Protein AF-A0A964YZG8-F1 (afdb_monomer_lite)

Structure (mmCIF, N/CA/C/O backbone):
data_AF-A0A964YZG8-F1
#
_entry.id   AF-A0A964YZG8-F1
#
loop_
_atom_site.group_PDB
_atom_site.id
_atom_site.type_symbol
_atom_site.label_atom_id
_atom_site.label_alt_id
_atom_site.label_comp_id
_atom_site.label_asym_id
_atom_site.label_entity_id
_atom_site.label_seq_id
_atom_site.pdbx_PDB_ins_code
_atom_site.Cartn_x
_atom_site.Cartn_y
_atom_site.Cartn_z
_atom_site.occupancy
_atom_site.B_iso_or_equiv
_atom_site.auth_seq_id
_atom_site.auth_comp_id
_atom_site.auth_asym_id
_atom_site.auth_atom_id
_atom_site.pdbx_PDB_model_num
ATOM 1 N N . MET A 1 1 ? -13.029 0.964 -0.032 1.00 65.31 1 MET A N 1
ATOM 2 C CA . MET A 1 1 ? -13.428 1.307 1.351 1.00 65.31 1 MET A CA 1
ATOM 3 C C . MET A 1 1 ? -12.150 1.515 2.152 1.00 65.31 1 MET A C 1
ATOM 5 O O . MET A 1 1 ? -11.223 0.743 1.938 1.00 65.31 1 MET A O 1
ATOM 9 N N . LYS A 1 2 ? -12.053 2.580 2.956 1.00 80.31 2 LYS A N 1
ATOM 10 C CA . LYS A 1 2 ? -10.813 2.982 3.643 1.00 80.31 2 LYS A CA 1
ATOM 11 C C . LYS A 1 2 ? -10.712 2.301 5.010 1.00 80.31 2 LYS A C 1
ATOM 13 O O . LYS A 1 2 ? -11.681 2.354 5.769 1.00 80.31 2 LYS A O 1
ATOM 18 N N . ILE A 1 3 ? -9.571 1.677 5.314 1.00 87.00 3 ILE A N 1
ATOM 19 C CA . ILE A 1 3 ? -9.291 1.118 6.645 1.00 87.00 3 ILE A CA 1
ATOM 20 C C . ILE A 1 3 ? -8.352 2.049 7.407 1.00 87.00 3 ILE A C 1
ATOM 22 O O . ILE A 1 3 ? -7.346 2.514 6.872 1.00 87.00 3 ILE A O 1
ATOM 26 N N . VAL A 1 4 ? -8.681 2.301 8.667 1.00 88.94 4 VAL A N 1
ATOM 27 C CA . VAL A 1 4 ? -7.847 2.999 9.640 1.00 88.94 4 VAL A CA 1
ATOM 28 C C . VAL A 1 4 ? -7.473 2.012 10.737 1.00 88.94 4 VAL A C 1
ATOM 30 O O . VAL A 1 4 ? -8.352 1.362 11.298 1.00 88.94 4 VAL A O 1
ATOM 33 N N . THR A 1 5 ? -6.184 1.900 11.051 1.00 90.31 5 THR A N 1
ATOM 34 C CA . THR A 1 5 ? -5.708 1.088 12.177 1.00 90.31 5 THR A CA 1
ATOM 35 C C . THR A 1 5 ? -5.411 1.981 13.377 1.00 90.31 5 THR A C 1
ATOM 37 O O . THR A 1 5 ? -4.781 3.026 13.254 1.00 90.31 5 THR A O 1
ATOM 40 N N . ALA A 1 6 ? -5.892 1.580 14.545 1.00 88.56 6 ALA A N 1
ATOM 41 C CA . ALA A 1 6 ? -5.744 2.248 15.831 1.00 88.56 6 ALA A CA 1
ATOM 42 C C . ALA A 1 6 ? -5.361 1.186 16.874 1.00 88.56 6 ALA A C 1
ATOM 44 O O . ALA A 1 6 ? -6.139 0.830 17.756 1.00 88.56 6 ALA A O 1
ATOM 45 N N . ILE A 1 7 ? -4.185 0.587 16.683 1.00 86.62 7 ILE A N 1
ATOM 46 C CA . ILE A 1 7 ? -3.708 -0.569 17.448 1.00 86.62 7 ILE A CA 1
ATOM 47 C C . ILE A 1 7 ? -2.461 -0.139 18.217 1.00 86.62 7 ILE A C 1
ATOM 49 O O . ILE A 1 7 ? -1.490 0.309 17.611 1.00 86.62 7 ILE A O 1
ATOM 53 N N . SER A 1 8 ? -2.497 -0.262 19.545 1.00 84.12 8 SER A N 1
ATOM 54 C CA . SER A 1 8 ? -1.413 0.211 20.422 1.00 84.12 8 SER A CA 1
ATOM 55 C C . SER A 1 8 ? -0.162 -0.671 20.364 1.00 84.12 8 SER A C 1
ATOM 57 O O . SER A 1 8 ? 0.951 -0.173 20.513 1.00 84.12 8 SER A O 1
ATOM 59 N N . ASP A 1 9 ? -0.338 -1.982 20.178 1.00 85.88 9 ASP A N 1
ATOM 60 C CA . ASP A 1 9 ? 0.766 -2.944 20.120 1.00 85.88 9 ASP A CA 1
ATOM 61 C C . ASP A 1 9 ? 1.351 -3.037 18.704 1.00 85.88 9 ASP A C 1
ATOM 63 O O . ASP A 1 9 ? 0.662 -3.416 17.754 1.00 85.88 9 ASP A O 1
ATOM 67 N N . SER A 1 10 ? 2.640 -2.725 18.563 1.00 84.31 10 SER A N 1
ATOM 68 C CA . SER A 1 10 ? 3.316 -2.654 17.262 1.00 84.31 10 SER A CA 1
ATOM 69 C C . SER A 1 10 ? 3.420 -4.010 16.561 1.00 84.31 10 SER A C 1
ATOM 71 O O . SER A 1 10 ? 3.265 -4.089 15.343 1.00 84.31 10 SER A O 1
ATOM 73 N N . ASN A 1 11 ? 3.639 -5.091 17.313 1.00 84.69 11 ASN A N 1
ATOM 74 C CA . ASN A 1 11 ? 3.757 -6.436 16.749 1.00 84.69 11 ASN A CA 1
ATOM 75 C C . ASN A 1 11 ? 2.422 -6.916 16.171 1.00 84.69 11 ASN A C 1
ATOM 77 O O . ASN A 1 11 ? 2.371 -7.499 15.084 1.00 84.69 11 ASN A O 1
ATOM 81 N N . THR A 1 12 ? 1.334 -6.676 16.897 1.00 83.69 12 THR A N 1
ATOM 82 C CA . THR A 1 12 ? -0.015 -7.047 16.470 1.00 83.69 12 THR A CA 1
ATOM 83 C C . THR A 1 12 ? -0.488 -6.165 15.319 1.00 83.69 12 THR A C 1
ATOM 85 O O . THR A 1 12 ? -1.036 -6.685 14.346 1.00 83.69 12 THR A O 1
ATOM 88 N N . GLU A 1 13 ? -0.181 -4.864 15.349 1.00 86.75 13 GLU A N 1
ATOM 89 C CA . GLU A 1 13 ? -0.421 -3.955 14.222 1.00 86.75 13 GLU A CA 1
ATOM 90 C C . GLU A 1 13 ? 0.271 -4.447 12.952 1.00 86.75 13 GLU A C 1
ATOM 92 O O . GLU A 1 13 ? -0.372 -4.538 11.909 1.00 86.75 13 GLU A O 1
ATOM 97 N N . GLN A 1 14 ? 1.540 -4.854 13.038 1.00 86.56 14 GLN A N 1
ATOM 98 C CA . GLN A 1 14 ? 2.279 -5.336 11.875 1.00 86.56 14 GLN A CA 1
ATOM 99 C C . GLN A 1 14 ? 1.652 -6.608 11.285 1.00 86.56 14 GLN A C 1
ATOM 101 O O . GLN A 1 14 ? 1.544 -6.730 10.059 1.00 86.56 14 GLN A O 1
ATOM 106 N N . LYS A 1 15 ? 1.210 -7.546 12.134 1.00 86.44 15 LYS A N 1
ATOM 107 C CA . LYS A 1 15 ? 0.520 -8.775 11.700 1.00 86.44 15 LYS A CA 1
ATOM 108 C C . LYS A 1 15 ? -0.795 -8.460 10.990 1.00 86.44 15 LYS A C 1
ATOM 110 O O . LYS A 1 15 ? -1.045 -8.995 9.911 1.00 86.44 15 LYS A O 1
ATOM 115 N N . ILE A 1 16 ? -1.603 -7.573 11.566 1.00 86.31 16 ILE A N 1
ATOM 116 C CA . ILE A 1 16 ? -2.904 -7.177 11.013 1.00 86.31 16 ILE A CA 1
ATOM 117 C C . ILE A 1 16 ? -2.723 -6.410 9.716 1.00 86.31 16 ILE A C 1
ATOM 119 O O . ILE A 1 16 ? -3.353 -6.744 8.720 1.00 86.31 16 ILE A O 1
ATOM 123 N N . SER A 1 17 ? -1.811 -5.444 9.689 1.00 86.62 17 SER A N 1
ATOM 124 C CA . SER A 1 17 ? -1.494 -4.690 8.484 1.00 86.62 17 SER A CA 1
ATOM 125 C C . SER A 1 17 ? -1.047 -5.619 7.357 1.00 86.62 17 SER A C 1
ATOM 127 O O . SER A 1 17 ? -1.564 -5.525 6.247 1.00 86.62 17 SER A O 1
ATOM 129 N N . SER A 1 18 ? -0.169 -6.584 7.648 1.00 85.19 18 SER A N 1
ATOM 130 C CA . SER A 1 18 ? 0.271 -7.587 6.666 1.00 85.19 18 SER A CA 1
ATOM 131 C C . SER A 1 18 ? -0.886 -8.456 6.160 1.00 85.19 18 SER A C 1
ATOM 133 O O . SER A 1 18 ? -0.989 -8.701 4.957 1.00 85.19 18 SER A O 1
ATOM 135 N N . LEU A 1 19 ? -1.787 -8.883 7.052 1.00 84.88 19 LEU A N 1
ATOM 136 C CA . LEU A 1 19 ? -2.979 -9.642 6.679 1.00 84.88 19 LEU A CA 1
ATOM 137 C C . LEU A 1 19 ? -3.901 -8.817 5.774 1.00 84.88 19 LEU A C 1
ATOM 139 O O . LEU A 1 19 ? -4.287 -9.289 4.709 1.00 84.88 19 LEU A O 1
ATOM 143 N N . LEU A 1 20 ? -4.210 -7.579 6.150 1.00 84.06 20 LEU A N 1
ATOM 144 C CA . LEU A 1 20 ? -5.063 -6.683 5.369 1.00 84.06 20 LEU A CA 1
ATOM 145 C C . LEU A 1 20 ? -4.495 -6.437 3.971 1.00 84.06 20 LEU A C 1
ATOM 147 O O . LEU A 1 20 ? -5.228 -6.556 2.989 1.00 84.06 20 LEU A O 1
ATOM 151 N N . PHE A 1 21 ? -3.187 -6.176 3.874 1.00 82.81 21 PHE A N 1
ATOM 152 C CA . PHE A 1 21 ? -2.506 -6.042 2.588 1.00 82.81 21 PHE A CA 1
ATOM 153 C C . PHE A 1 21 ? -2.607 -7.321 1.751 1.00 82.81 21 PHE A C 1
ATOM 155 O O . PHE A 1 21 ? -2.886 -7.236 0.556 1.00 82.81 21 PHE A O 1
ATOM 162 N N . SER A 1 22 ? -2.449 -8.503 2.362 1.00 79.62 22 SER A N 1
ATOM 163 C CA . SER A 1 22 ? -2.574 -9.787 1.652 1.00 79.62 22 SER A CA 1
ATOM 164 C C . SER A 1 22 ? -3.971 -10.019 1.065 1.00 79.62 22 SER A C 1
ATOM 166 O O . SER A 1 22 ? -4.103 -10.667 0.032 1.00 79.62 22 SER A O 1
ATOM 168 N N . GLN A 1 23 ? -5.001 -9.449 1.695 1.00 81.12 23 GLN A N 1
ATOM 169 C CA . GLN A 1 23 ? -6.397 -9.530 1.258 1.00 81.12 23 GLN A CA 1
ATOM 170 C C . GLN A 1 23 ? -6.814 -8.354 0.356 1.00 81.12 23 GLN A C 1
ATOM 172 O O . GLN A 1 23 ? -7.987 -8.217 0.018 1.00 81.12 23 GLN A O 1
ATOM 177 N N . GLY A 1 24 ? -5.873 -7.488 -0.040 1.00 74.94 24 GLY A N 1
ATOM 178 C CA . GLY A 1 24 ? -6.132 -6.370 -0.951 1.00 74.94 24 GLY A CA 1
ATOM 179 C C . GLY A 1 24 ? -6.801 -5.152 -0.308 1.00 74.94 24 GLY A C 1
ATOM 180 O O . GLY A 1 24 ? -7.268 -4.262 -1.026 1.00 74.94 24 GLY A O 1
ATOM 181 N N . PHE A 1 25 ? -6.848 -5.075 1.025 1.00 80.19 25 PHE A N 1
ATOM 182 C CA . PHE A 1 25 ? -7.322 -3.880 1.715 1.00 80.19 25 PHE A CA 1
ATOM 183 C C . PHE A 1 25 ? -6.277 -2.762 1.688 1.00 80.19 25 PHE A C 1
ATOM 185 O O . PHE A 1 25 ? -5.071 -3.000 1.691 1.00 80.19 25 PHE A O 1
ATOM 192 N N . ASP A 1 26 ? -6.765 -1.522 1.693 1.00 80.19 26 ASP A N 1
ATOM 193 C CA . ASP A 1 26 ? -5.933 -0.323 1.691 1.00 80.19 26 ASP A CA 1
ATOM 194 C C . ASP A 1 26 ? -6.018 0.390 3.041 1.00 80.19 26 ASP A C 1
ATOM 196 O O . ASP A 1 26 ? -7.097 0.833 3.462 1.00 80.19 26 ASP A O 1
ATOM 200 N N . ILE A 1 27 ? -4.878 0.490 3.722 1.00 86.19 27 ILE A N 1
ATOM 201 C CA . ILE A 1 27 ? -4.770 1.147 5.023 1.00 86.19 27 ILE A CA 1
ATOM 202 C C . ILE A 1 27 ? -4.521 2.629 4.772 1.00 86.19 27 ILE A C 1
ATOM 204 O O . ILE A 1 27 ? -3.418 3.052 4.440 1.00 86.19 27 ILE A O 1
ATOM 208 N N . SER A 1 28 ? -5.571 3.425 4.934 1.00 86.12 28 SER A N 1
ATOM 209 C CA . SER A 1 28 ? -5.556 4.860 4.651 1.00 86.12 28 SER A CA 1
ATOM 210 C C . SER A 1 28 ? -4.904 5.682 5.758 1.00 86.12 28 SER A C 1
ATOM 212 O O . SER A 1 28 ? -4.421 6.780 5.496 1.00 86.12 28 SER A O 1
ATOM 214 N N . TYR A 1 29 ? -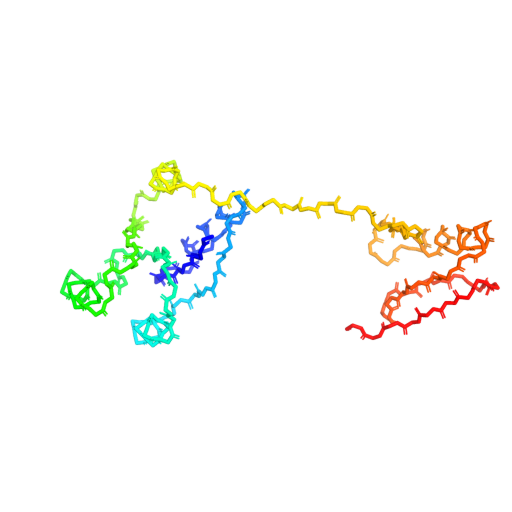4.909 5.182 6.996 1.00 89.44 29 TYR A N 1
ATOM 215 C CA . TYR A 1 29 ? -4.308 5.878 8.129 1.00 89.44 29 TYR A CA 1
ATOM 216 C C . TYR A 1 29 ? -3.943 4.921 9.262 1.00 89.44 29 TYR A C 1
ATOM 218 O O . TYR A 1 29 ? -4.641 3.934 9.496 1.00 89.44 29 TYR A O 1
ATOM 226 N N . ARG A 1 30 ? -2.866 5.250 9.981 1.00 88.44 30 ARG A N 1
ATOM 227 C CA . ARG A 1 30 ? -2.435 4.560 11.201 1.00 88.44 30 ARG A CA 1
ATOM 228 C C . ARG A 1 30 ? -2.43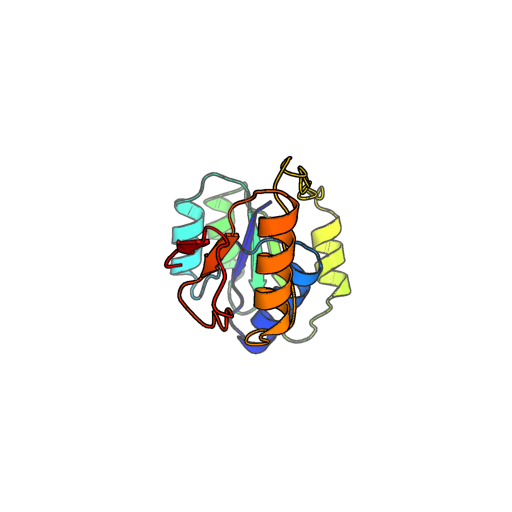3 5.558 12.351 1.00 88.44 30 ARG A C 1
ATOM 230 O O . ARG A 1 30 ? -1.624 6.487 12.376 1.00 88.44 30 ARG A O 1
ATOM 237 N N . ALA A 1 31 ? -3.362 5.396 13.280 1.00 88.25 31 ALA A N 1
ATOM 238 C CA . ALA A 1 31 ? -3.491 6.247 14.445 1.00 88.25 31 ALA A CA 1
ATOM 239 C C . ALA A 1 31 ? -2.563 5.759 15.562 1.00 88.25 31 ALA A C 1
ATOM 241 O O . ALA A 1 31 ? -2.732 4.668 16.093 1.00 88.25 31 ALA A O 1
ATOM 242 N N . LEU A 1 32 ? -1.605 6.608 15.938 1.00 85.69 32 LEU A N 1
ATOM 243 C CA . LEU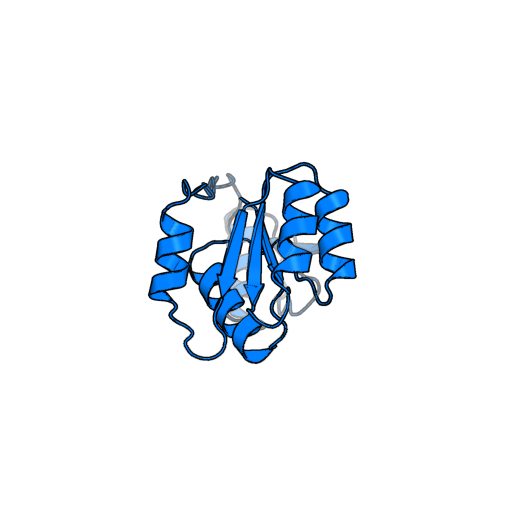 A 1 32 ? -0.680 6.350 17.050 1.00 85.69 32 LEU A CA 1
ATOM 244 C C . LEU A 1 32 ? -1.244 6.781 18.414 1.00 85.69 32 LEU A C 1
ATOM 246 O O . LEU A 1 32 ? -0.697 6.432 19.453 1.00 85.69 32 LEU A O 1
ATOM 250 N N . SER A 1 33 ? -2.305 7.589 18.416 1.00 85.62 33 SER A N 1
ATOM 251 C CA . SER A 1 33 ? -2.959 8.091 19.624 1.00 85.62 33 SER A CA 1
ATOM 252 C C . SER A 1 33 ? -4.440 8.370 19.369 1.00 85.62 33 SER A C 1
ATOM 254 O O . SER A 1 33 ? -4.863 8.588 18.228 1.00 85.62 33 SER A O 1
ATOM 256 N N . LEU A 1 34 ? -5.222 8.437 20.447 1.00 84.69 34 LEU A N 1
ATOM 257 C CA . LEU A 1 34 ? -6.639 8.798 20.398 1.00 84.69 34 LEU A CA 1
ATOM 258 C C . LEU A 1 34 ? -6.874 10.176 19.758 1.00 84.69 34 LEU A C 1
ATOM 260 O O . LEU A 1 34 ? -7.754 10.338 18.915 1.00 84.69 34 LEU A O 1
ATOM 264 N N . SER A 1 35 ? -6.052 11.167 20.109 1.00 85.38 35 SER A N 1
ATOM 265 C CA . SER A 1 35 ? -6.144 12.520 19.549 1.00 85.38 35 SER A CA 1
ATOM 266 C C . SER A 1 35 ? -5.930 12.540 18.032 1.00 85.38 35 SER A C 1
ATOM 268 O O . SER A 1 35 ? -6.654 13.228 17.311 1.00 85.38 35 SER A O 1
ATOM 270 N N . ASN A 1 36 ? -4.984 11.738 17.539 1.00 86.62 36 ASN A N 1
ATOM 271 C CA . ASN A 1 36 ? -4.702 11.586 16.114 1.00 86.62 36 ASN A CA 1
ATOM 272 C C . ASN A 1 36 ? -5.869 10.926 15.370 1.00 86.62 36 ASN A C 1
ATOM 274 O O . ASN A 1 36 ? -6.256 11.392 14.297 1.00 86.62 36 ASN A O 1
ATOM 278 N N . LEU A 1 37 ? -6.474 9.897 15.970 1.00 86.94 37 LEU A N 1
ATOM 279 C CA . LEU A 1 37 ? -7.661 9.240 15.428 1.00 86.94 37 LEU A CA 1
ATOM 280 C C . LEU A 1 37 ? -8.839 10.221 15.308 1.00 86.94 37 LEU A C 1
ATOM 282 O O . LEU A 1 37 ? -9.431 10.341 14.238 1.00 86.94 37 LEU A O 1
ATOM 286 N N . ILE A 1 38 ? -9.141 10.974 16.370 1.00 85.44 38 ILE A N 1
ATOM 287 C CA . ILE A 1 38 ? -10.248 11.946 16.384 1.00 85.44 38 ILE A CA 1
ATOM 288 C C . ILE A 1 38 ? -10.031 13.038 15.333 1.00 85.44 38 ILE A C 1
ATOM 290 O O . ILE A 1 38 ? -10.956 13.380 14.590 1.00 85.44 38 ILE A O 1
ATOM 294 N N . LYS A 1 39 ? -8.807 13.565 15.219 1.00 87.31 39 LYS A N 1
ATOM 295 C CA . LYS A 1 39 ? -8.470 14.582 14.215 1.00 87.31 39 LYS A CA 1
ATOM 296 C C . LYS A 1 39 ? -8.640 14.050 12.790 1.00 87.31 39 LYS A C 1
ATOM 298 O O . LYS A 1 39 ? -9.166 14.754 11.930 1.00 87.31 39 LYS A O 1
ATOM 303 N N . PHE A 1 40 ? -8.241 12.804 12.541 1.00 87.44 40 PHE A N 1
ATOM 304 C CA . PHE A 1 40 ? -8.413 12.171 11.235 1.00 87.44 40 PHE A CA 1
ATOM 305 C C . PHE A 1 40 ? -9.892 11.933 10.901 1.00 87.44 40 PHE A C 1
ATOM 307 O O . PHE A 1 40 ? -10.324 12.243 9.792 1.00 87.44 40 PHE A O 1
ATOM 314 N N . ILE A 1 41 ? -10.679 11.446 11.864 1.00 84.44 41 ILE A N 1
ATOM 315 C CA . ILE A 1 41 ? -12.119 11.193 11.699 1.00 84.44 41 ILE A CA 1
ATOM 316 C C . ILE A 1 41 ? -12.896 12.483 11.436 1.00 84.44 41 ILE A C 1
ATOM 318 O O . ILE A 1 41 ? -13.792 12.494 10.601 1.00 84.44 41 ILE A O 1
ATOM 322 N N . THR A 1 42 ? -12.573 13.566 12.142 1.00 83.88 42 THR A N 1
ATOM 323 C CA . THR A 1 42 ? -13.260 14.860 11.983 1.00 83.88 42 THR A CA 1
ATOM 324 C C . THR A 1 42 ? -12.904 15.559 10.673 1.00 83.88 42 THR A C 1
ATOM 326 O O . THR A 1 42 ? -13.726 16.287 10.126 1.00 83.88 42 THR A O 1
ATOM 329 N N . SER A 1 43 ? -11.707 15.305 10.139 1.00 84.69 43 SER A N 1
ATOM 330 C CA . SER A 1 43 ? -11.240 15.882 8.871 1.00 84.69 43 SER A CA 1
ATOM 331 C C . SER A 1 43 ? -11.740 15.130 7.630 1.00 84.69 43 SER A C 1
ATOM 333 O O . SER A 1 43 ? -11.615 15.637 6.519 1.00 84.69 43 SER A O 1
ATOM 335 N N . ASN A 1 44 ? -12.287 13.922 7.794 1.00 80.38 44 ASN A N 1
ATOM 336 C CA . ASN A 1 44 ? -12.747 13.076 6.694 1.00 80.38 44 ASN A CA 1
ATOM 337 C C . ASN A 1 44 ? -14.268 12.891 6.739 1.00 80.38 44 ASN A C 1
ATOM 339 O O . ASN A 1 44 ? -14.837 12.499 7.753 1.00 80.38 44 ASN A O 1
ATOM 343 N N . SER A 1 45 ? -14.928 13.127 5.606 1.00 73.12 45 SER A N 1
ATOM 344 C CA . SER A 1 45 ? -16.385 12.995 5.468 1.00 73.12 45 SER A CA 1
ATOM 345 C C . SER A 1 45 ? -16.842 11.619 4.968 1.00 73.12 45 SER A C 1
ATOM 347 O O . SER A 1 45 ? -18.034 11.307 5.041 1.00 73.12 45 SER A O 1
ATOM 349 N N . GLU A 1 46 ? -15.915 10.805 4.459 1.00 80.19 46 GLU A N 1
ATOM 350 C CA . GLU A 1 46 ? -16.196 9.481 3.905 1.00 80.19 46 GLU A CA 1
ATOM 351 C C . GLU A 1 46 ? -16.288 8.403 4.998 1.00 80.19 46 GLU A C 1
ATOM 353 O O . GLU A 1 46 ? -15.493 8.421 5.941 1.00 80.19 46 GLU A O 1
ATOM 358 N N . PRO A 1 47 ? -17.206 7.428 4.857 1.00 78.31 47 PRO A N 1
ATOM 359 C CA . PRO A 1 47 ? -17.308 6.307 5.782 1.00 78.31 47 PRO A CA 1
ATOM 360 C C . PRO A 1 47 ? -16.056 5.425 5.712 1.00 78.31 47 PRO A C 1
ATOM 362 O O . PRO A 1 47 ? -15.601 5.027 4.633 1.00 78.31 47 PRO A O 1
ATOM 365 N N . MET A 1 48 ? -15.516 5.091 6.881 1.00 84.12 48 MET A N 1
ATOM 366 C CA . MET A 1 48 ? -14.311 4.273 7.029 1.00 84.12 48 MET A CA 1
ATOM 367 C C . MET A 1 48 ? -14.505 3.164 8.068 1.00 84.12 48 MET A C 1
ATOM 369 O O . MET A 1 48 ? -15.387 3.244 8.928 1.00 84.12 48 MET A O 1
ATOM 373 N N . ILE A 1 49 ? -13.659 2.136 7.989 1.00 85.62 49 ILE A N 1
ATOM 374 C CA . ILE A 1 49 ? -13.545 1.105 9.026 1.00 85.62 49 ILE A CA 1
ATOM 375 C C . ILE A 1 49 ? -12.391 1.477 9.940 1.00 85.62 49 ILE A C 1
ATOM 377 O O . ILE A 1 49 ? -11.280 1.704 9.465 1.00 85.62 49 ILE A O 1
ATOM 381 N N . ILE A 1 50 ? -12.651 1.498 11.239 1.00 87.19 50 ILE A N 1
ATOM 382 C CA . ILE A 1 50 ? -11.654 1.753 12.269 1.00 87.19 50 ILE A CA 1
ATOM 383 C C . ILE A 1 50 ? -11.423 0.441 13.013 1.00 87.19 50 ILE A C 1
ATOM 385 O O . ILE A 1 50 ? -12.277 -0.007 13.777 1.00 87.19 50 ILE A O 1
ATOM 389 N N . LEU A 1 51 ? -10.268 -0.169 12.758 1.00 88.62 51 LEU A N 1
ATOM 390 C CA . LEU A 1 51 ? -9.767 -1.319 13.501 1.00 88.62 51 LEU A CA 1
ATOM 391 C C . LEU A 1 51 ? -9.071 -0.801 14.751 1.00 88.62 51 LEU A C 1
ATOM 393 O O . LEU A 1 51 ? -8.052 -0.121 14.627 1.00 88.62 51 LEU A O 1
ATOM 397 N N . HIS A 1 52 ? -9.593 -1.107 15.932 1.00 86.25 52 HIS A N 1
ATOM 398 C CA . HIS A 1 52 ? -8.999 -0.655 17.187 1.00 86.25 52 HIS A CA 1
ATOM 399 C C . HIS A 1 52 ? -8.674 -1.822 18.110 1.00 86.25 52 HIS A C 1
ATOM 401 O O . HIS A 1 52 ? -9.414 -2.800 18.153 1.00 86.25 52 HIS A O 1
ATOM 407 N N . SER A 1 53 ? -7.588 -1.719 18.876 1.00 84.81 53 SER A N 1
ATOM 408 C CA . SER A 1 53 ? -7.335 -2.684 19.947 1.00 84.81 53 SER A CA 1
ATOM 409 C C . SER A 1 53 ? -8.147 -2.359 21.202 1.00 84.81 53 SER A C 1
ATOM 411 O O . SER A 1 53 ? -8.480 -1.198 21.464 1.00 84.81 53 SER A O 1
ATOM 413 N N . ASN A 1 54 ? -8.436 -3.389 21.996 1.00 77.12 54 ASN A N 1
ATOM 414 C CA . ASN A 1 54 ? -9.119 -3.290 23.295 1.00 77.12 54 ASN A CA 1
ATOM 415 C C . ASN A 1 54 ? -8.469 -2.283 24.268 1.00 77.12 54 ASN A C 1
ATOM 417 O O . ASN A 1 54 ? -9.141 -1.674 25.093 1.00 77.12 54 ASN A O 1
ATOM 421 N N . ASN A 1 55 ? -7.157 -2.080 24.164 1.00 81.50 55 ASN A N 1
ATOM 422 C CA . ASN A 1 55 ? -6.392 -1.149 24.993 1.00 81.50 55 ASN A CA 1
ATOM 423 C C . ASN A 1 55 ? -6.195 0.247 24.369 1.00 81.50 55 ASN A C 1
ATOM 425 O O . ASN A 1 55 ? -5.579 1.100 25.004 1.00 81.50 55 ASN A O 1
ATOM 429 N N . PHE A 1 56 ? -6.652 0.486 23.133 1.00 81.69 56 PHE A N 1
ATOM 430 C CA . PHE A 1 56 ? -6.507 1.785 22.459 1.00 81.69 56 PHE A CA 1
ATOM 431 C C . PHE A 1 56 ? -7.700 2.707 22.729 1.00 81.69 56 PHE A C 1
ATOM 433 O O . PHE A 1 56 ? -7.527 3.918 22.865 1.00 81.69 56 PHE A O 1
ATOM 440 N N . LEU A 1 57 ? -8.912 2.146 22.803 1.00 76.31 57 LEU A N 1
ATOM 441 C CA . LEU A 1 57 ? -10.148 2.881 23.077 1.00 76.31 57 LEU A CA 1
ATOM 442 C C . LEU A 1 57 ? -10.827 2.335 24.327 1.00 76.31 57 LEU A C 1
ATOM 444 O O . LEU A 1 57 ? -11.087 1.139 24.418 1.00 76.31 57 LEU A O 1
ATOM 448 N N . SER A 1 58 ? -11.195 3.223 25.251 1.00 72.06 58 SER A N 1
ATOM 449 C CA . SER A 1 58 ? -12.135 2.861 26.310 1.00 72.06 58 SER A CA 1
ATOM 450 C C . SER A 1 58 ? -13.573 2.837 25.776 1.00 72.06 58 SER A C 1
ATOM 452 O O . SER A 1 58 ? -13.911 3.512 24.798 1.00 72.06 58 SER A O 1
ATOM 454 N N . SER A 1 59 ? -14.466 2.113 26.453 1.00 67.62 59 SER A N 1
ATOM 455 C CA . SER A 1 59 ? -15.893 2.071 26.103 1.00 67.62 59 SER A CA 1
ATOM 456 C C . SER A 1 59 ? -16.544 3.466 26.133 1.00 67.62 59 SER A C 1
ATOM 458 O O . SER A 1 59 ? -17.429 3.761 25.328 1.00 67.62 59 SER A O 1
ATOM 460 N N . SER A 1 60 ? -16.078 4.355 27.021 1.00 68.50 60 SER A N 1
ATOM 461 C CA . SER A 1 60 ? -16.501 5.761 27.073 1.00 68.50 60 SER A CA 1
ATOM 462 C C . SER A 1 60 ? -16.021 6.577 25.871 1.00 68.50 60 SER A C 1
ATOM 464 O O . SER A 1 60 ? -16.784 7.393 25.350 1.00 68.50 60 SER A O 1
ATOM 466 N N . ASP A 1 61 ? -14.796 6.340 25.394 1.00 70.06 61 ASP A N 1
ATOM 467 C CA . ASP A 1 61 ? -14.243 7.042 24.230 1.00 70.06 61 ASP A CA 1
ATOM 468 C C . ASP A 1 61 ? -14.957 6.629 22.945 1.00 70.06 61 ASP A C 1
ATOM 470 O O . ASP A 1 61 ? -15.330 7.488 22.145 1.00 70.06 61 ASP A O 1
ATOM 474 N N . LEU A 1 62 ? -15.241 5.333 22.782 1.00 66.75 62 LEU A N 1
ATOM 475 C CA . LEU A 1 62 ? -16.064 4.824 21.682 1.00 66.75 62 LEU A CA 1
ATOM 476 C C . LEU A 1 62 ? -17.439 5.493 21.658 1.00 66.75 62 LEU A C 1
ATOM 478 O O . LEU A 1 62 ? -17.867 5.980 20.612 1.00 66.75 62 LEU A O 1
ATOM 482 N N . GLY A 1 63 ? -18.104 5.595 22.813 1.00 63.25 63 GLY A N 1
ATOM 483 C CA . GLY A 1 63 ? -19.396 6.272 22.923 1.00 63.25 63 GLY A CA 1
ATOM 484 C C . GLY A 1 63 ? -19.348 7.738 22.478 1.00 63.25 63 GLY A C 1
ATOM 485 O O . GLY A 1 63 ? -20.290 8.223 21.849 1.00 63.25 63 GLY A O 1
ATOM 486 N N . ASN A 1 64 ? -18.247 8.440 22.750 1.00 69.19 64 ASN A N 1
ATOM 487 C CA . ASN A 1 64 ? -18.055 9.824 22.319 1.00 69.19 64 ASN A CA 1
ATOM 488 C C . ASN A 1 64 ? -17.754 9.926 20.816 1.00 69.19 64 ASN A C 1
ATOM 490 O O . ASN A 1 64 ? -18.326 10.775 20.135 1.00 69.19 64 ASN A O 1
ATOM 494 N N . ILE A 1 65 ? -16.915 9.042 20.272 1.00 68.62 65 ILE A N 1
ATOM 495 C CA . ILE A 1 65 ? -16.549 9.057 18.848 1.00 68.62 65 ILE A CA 1
ATOM 496 C C . ILE A 1 65 ? -17.739 8.655 17.966 1.00 68.62 65 ILE A C 1
ATOM 498 O O . ILE A 1 65 ? -17.979 9.288 16.939 1.00 68.62 65 ILE A O 1
ATOM 502 N N . VAL A 1 66 ? -18.528 7.661 18.379 1.00 66.06 66 VAL A N 1
ATOM 503 C CA . VAL A 1 66 ? -19.732 7.231 17.646 1.00 66.06 66 VAL A CA 1
ATOM 504 C C . VAL A 1 66 ? -20.778 8.349 17.601 1.00 66.06 66 VAL A C 1
ATOM 506 O O . VAL A 1 66 ? -21.417 8.548 16.569 1.00 66.06 66 VAL A O 1
ATOM 509 N N . LYS A 1 67 ? -20.917 9.133 18.681 1.00 65.69 67 LYS A N 1
ATOM 510 C CA . LYS A 1 67 ? -21.780 10.328 18.698 1.00 65.69 67 LYS A CA 1
ATOM 511 C C . LYS A 1 67 ? -21.286 11.427 17.755 1.00 65.69 67 LYS A C 1
ATOM 513 O O . LYS A 1 67 ? -22.106 12.139 17.185 1.00 65.69 67 LYS A O 1
ATOM 518 N N . LEU A 1 68 ? -19.969 11.570 17.597 1.00 64.81 68 LEU A N 1
ATOM 519 C CA . LEU A 1 68 ? -19.356 12.568 16.717 1.00 64.81 68 LEU A CA 1
ATOM 520 C C . LEU A 1 68 ? -19.458 12.186 15.235 1.00 64.81 68 LEU A C 1
ATOM 522 O O . LEU A 1 68 ? -19.560 13.071 14.387 1.00 64.81 68 LEU A O 1
ATOM 526 N N . ASN A 1 69 ? -19.416 10.891 14.907 1.00 62.41 69 ASN A N 1
ATOM 527 C CA . ASN A 1 69 ? -19.483 10.431 13.524 1.00 62.41 69 ASN A CA 1
ATOM 528 C C . ASN A 1 69 ? -20.082 9.017 13.418 1.00 62.41 69 ASN A C 1
ATOM 530 O O . ASN A 1 69 ? -19.387 8.008 13.541 1.00 62.41 69 ASN A O 1
ATOM 534 N N . ASN A 1 70 ? -21.382 8.954 13.129 1.00 65.31 70 ASN A N 1
ATOM 535 C CA . ASN A 1 70 ? -22.161 7.716 13.016 1.00 65.31 70 ASN A CA 1
ATOM 536 C C . ASN A 1 70 ? -21.953 6.950 11.697 1.00 65.31 70 ASN A C 1
ATOM 538 O O . ASN A 1 70 ? -22.546 5.891 11.499 1.00 65.31 70 ASN A O 1
ATOM 542 N N . LYS A 1 71 ? -21.139 7.483 10.780 1.00 72.12 71 LYS A N 1
ATOM 543 C CA . LYS A 1 71 ? -20.885 6.871 9.468 1.00 72.12 71 LYS A CA 1
ATOM 544 C C . LYS A 1 71 ? -19.759 5.838 9.501 1.00 72.12 71 LYS A C 1
ATOM 546 O O . LYS A 1 71 ? -19.632 5.053 8.564 1.00 72.12 71 LYS A O 1
ATOM 551 N N . ASN A 1 72 ? -18.934 5.859 10.545 1.00 76.88 72 ASN A N 1
ATOM 552 C CA . ASN A 1 72 ? -17.765 4.995 10.660 1.00 76.88 72 ASN A CA 1
ATOM 553 C C . ASN A 1 72 ? -18.117 3.708 11.393 1.00 76.88 72 ASN A C 1
ATOM 555 O O . ASN A 1 72 ? -18.867 3.722 12.370 1.00 76.88 72 ASN A O 1
ATOM 559 N N . ARG A 1 73 ? -17.536 2.596 10.943 1.00 76.25 73 ARG A N 1
ATOM 560 C CA . ARG A 1 73 ? -17.705 1.297 11.593 1.00 76.25 73 ARG A CA 1
ATOM 561 C C . ARG A 1 73 ? -16.473 0.978 12.424 1.00 76.25 73 ARG A C 1
ATOM 563 O O . ARG A 1 73 ? -15.358 1.031 11.913 1.00 76.25 73 ARG A O 1
ATOM 570 N N . PHE A 1 74 ? -16.692 0.633 13.685 1.00 79.62 74 PHE A N 1
ATOM 571 C CA . PHE A 1 74 ? -15.647 0.236 14.620 1.00 79.62 74 PHE A CA 1
ATOM 572 C C . PHE A 1 74 ? -15.623 -1.284 14.706 1.00 79.62 74 PHE A C 1
ATOM 574 O O . PHE A 1 74 ? -16.675 -1.911 14.836 1.00 79.62 74 PHE A O 1
ATOM 581 N N . VAL A 1 75 ? -14.436 -1.860 14.572 1.00 81.38 75 VAL A N 1
ATOM 582 C CA . VAL A 1 75 ? -14.195 -3.292 14.734 1.00 81.38 75 VAL A CA 1
ATOM 583 C C . VAL A 1 75 ? -13.079 -3.429 15.755 1.00 81.38 75 VAL A C 1
ATOM 585 O O . VAL A 1 75 ? -11.989 -2.873 15.583 1.00 81.38 75 VAL A O 1
ATOM 588 N N . GLU A 1 76 ? -13.388 -4.133 16.832 1.00 80.81 76 GLU A N 1
ATOM 589 C CA . GLU A 1 76 ? -12.451 -4.370 17.915 1.00 80.81 76 GLU A CA 1
ATOM 590 C C . GLU A 1 76 ? -11.553 -5.559 17.585 1.00 80.81 76 GLU A C 1
ATOM 592 O O . GLU A 1 76 ? -11.992 -6.569 17.041 1.00 80.81 76 GLU A O 1
ATOM 597 N N . VAL A 1 77 ? -10.279 -5.432 17.934 1.00 80.94 77 VAL A N 1
ATOM 598 C CA . VAL A 1 77 ? -9.282 -6.485 17.819 1.00 80.94 77 VAL A CA 1
ATOM 599 C C . VAL A 1 77 ? -8.765 -6.815 19.212 1.00 80.94 77 VAL A C 1
ATOM 601 O O . VAL A 1 77 ? -8.132 -5.988 19.875 1.00 80.94 77 VAL A O 1
ATOM 604 N N . SER A 1 78 ? -8.988 -8.053 19.642 1.00 76.06 78 SER A N 1
ATOM 605 C CA . SER A 1 78 ? -8.398 -8.579 20.870 1.00 76.06 78 SER A CA 1
ATOM 606 C C . SER A 1 78 ? -6.908 -8.858 20.663 1.00 76.06 78 SER A C 1
ATOM 608 O O . SER A 1 78 ? -6.527 -9.615 19.771 1.00 76.06 78 SER A O 1
ATOM 610 N N . LEU A 1 79 ? -6.057 -8.257 21.499 1.00 71.00 79 LEU A N 1
ATOM 611 C CA . LEU A 1 79 ? -4.606 -8.473 21.452 1.00 71.00 79 LEU A CA 1
ATOM 612 C C . LEU A 1 79 ? -4.201 -9.852 22.000 1.00 71.00 79 LEU A C 1
ATOM 614 O O . LEU A 1 79 ? -3.256 -10.455 21.498 1.00 71.00 79 LEU A O 1
ATOM 618 N N . ASP A 1 80 ? -4.940 -10.364 22.988 1.00 69.81 80 ASP A N 1
ATOM 619 C CA . ASP A 1 80 ? -4.596 -11.599 23.709 1.00 69.81 80 ASP A CA 1
ATOM 620 C C . ASP A 1 80 ? -5.005 -12.878 22.958 1.00 69.81 80 ASP A C 1
ATOM 622 O O . ASP A 1 80 ? -4.378 -13.926 23.105 1.00 69.81 80 ASP A O 1
ATOM 626 N N . SER A 1 81 ? -6.042 -12.797 22.122 1.00 69.69 81 SER A N 1
ATOM 627 C CA . SER A 1 81 ? -6.625 -13.925 21.383 1.00 69.69 81 SER A CA 1
ATOM 628 C C . SER A 1 81 ? -6.841 -13.576 19.910 1.00 69.69 81 SER A C 1
ATOM 630 O O . SER A 1 81 ? -7.926 -13.761 19.364 1.00 69.69 81 SER A O 1
ATOM 632 N N . TYR A 1 82 ? -5.818 -13.015 19.263 1.00 72.81 82 TYR A N 1
ATOM 633 C CA . TYR A 1 82 ? -5.919 -12.601 17.866 1.00 72.81 82 TYR A CA 1
ATOM 634 C C . TYR A 1 82 ? -6.238 -13.786 16.934 1.00 72.81 82 TYR A C 1
ATOM 636 O O . TYR A 1 82 ? -5.407 -14.677 16.738 1.00 72.81 82 TYR A O 1
ATOM 644 N N . SER A 1 83 ? -7.414 -13.747 16.301 1.00 76.19 83 SER A N 1
ATOM 645 C CA . SER A 1 83 ? -7.832 -14.682 15.256 1.00 76.19 83 SER A CA 1
ATOM 646 C C . SER A 1 83 ? -7.983 -13.959 13.920 1.00 76.19 83 SER A C 1
ATOM 648 O O . SER A 1 83 ? -8.860 -13.117 13.727 1.00 76.19 83 SER A O 1
ATOM 650 N N . ALA A 1 84 ? -7.133 -14.317 12.955 1.00 77.81 84 ALA A N 1
ATOM 651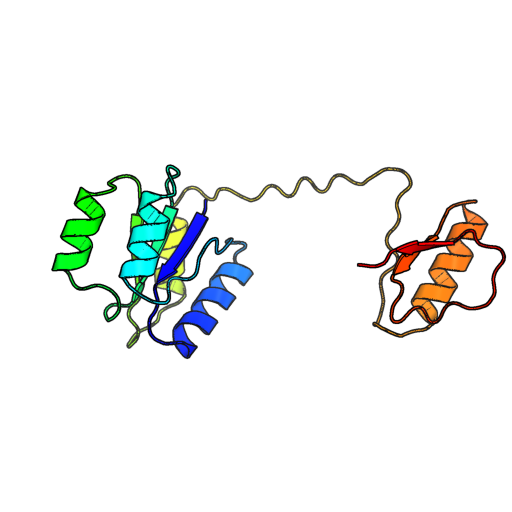 C CA . ALA A 1 84 ? -7.216 -13.789 11.595 1.00 77.81 84 ALA A CA 1
ATOM 652 C C . ALA A 1 84 ? -8.553 -14.137 10.919 1.00 77.81 84 ALA A C 1
ATOM 654 O O . ALA A 1 84 ? -9.062 -13.351 10.127 1.00 77.81 84 ALA A O 1
ATOM 655 N N . LEU A 1 85 ? -9.126 -15.303 11.232 1.00 77.25 85 LEU A N 1
ATOM 656 C CA . LEU A 1 85 ? -10.384 -15.763 10.646 1.00 77.25 85 LEU A CA 1
ATOM 657 C C . LEU A 1 85 ? -11.574 -14.931 11.126 1.00 77.25 85 LEU A C 1
ATOM 659 O O . LEU A 1 85 ? -12.405 -14.563 10.304 1.00 77.25 85 LEU A O 1
ATOM 663 N N . GLU A 1 86 ? -11.622 -14.595 12.415 1.00 76.88 86 GLU A N 1
ATOM 664 C CA . GLU A 1 86 ? -12.691 -13.766 12.991 1.00 76.88 86 GLU A CA 1
ATOM 665 C C . GLU A 1 86 ? -12.641 -12.339 12.436 1.00 76.88 86 GLU A C 1
ATOM 667 O O . GLU A 1 86 ? -13.642 -11.813 11.949 1.00 76.88 86 GLU A O 1
ATOM 672 N N . LEU A 1 87 ? -11.439 -11.755 12.380 1.00 78.69 87 LEU A N 1
ATOM 673 C CA . LEU A 1 87 ? -11.238 -10.436 11.784 1.00 78.69 87 LEU A CA 1
ATOM 674 C C . LEU A 1 87 ? -11.659 -10.417 10.309 1.00 78.69 87 LEU A C 1
ATOM 676 O O . LEU A 1 87 ? -12.337 -9.494 9.861 1.00 78.69 87 LEU A O 1
ATOM 680 N N . LEU A 1 88 ? -11.287 -11.441 9.540 1.00 78.88 88 LEU A N 1
ATOM 681 C CA . LEU A 1 88 ? -11.701 -11.538 8.144 1.00 78.88 88 LEU A CA 1
ATOM 682 C C . LEU A 1 88 ? -13.195 -11.810 7.998 1.00 78.88 88 LEU A C 1
ATOM 684 O O . LEU A 1 88 ? -13.784 -11.270 7.068 1.00 78.88 88 LEU A O 1
ATOM 688 N N . SER A 1 89 ? -13.830 -12.571 8.894 1.00 75.31 89 SER A N 1
ATOM 689 C CA . SER A 1 89 ? -15.285 -12.742 8.862 1.00 75.31 89 SER A CA 1
ATOM 690 C C . SER A 1 89 ? -16.010 -11.421 9.119 1.00 75.31 89 SER A C 1
ATOM 692 O O . SER A 1 89 ? -16.918 -11.066 8.361 1.00 75.31 89 SER A O 1
ATOM 694 N N . ASP A 1 90 ? -15.533 -10.635 10.085 1.00 73.88 90 ASP A N 1
ATOM 695 C CA . ASP A 1 90 ? -16.086 -9.320 10.412 1.00 73.88 90 ASP A CA 1
ATOM 696 C C . ASP A 1 90 ? -15.896 -8.322 9.269 1.00 73.88 90 ASP A C 1
ATOM 698 O O . ASP A 1 90 ? -16.781 -7.504 8.997 1.00 73.88 90 ASP A O 1
ATOM 702 N N . LEU A 1 91 ? -14.774 -8.435 8.551 1.00 75.31 91 LEU A N 1
ATOM 703 C CA . LEU A 1 91 ? -14.480 -7.658 7.351 1.00 75.31 91 LEU A CA 1
ATOM 704 C C . LEU A 1 91 ? -15.237 -8.152 6.104 1.00 75.31 91 LEU A C 1
ATOM 706 O O . LEU A 1 91 ? -15.574 -7.343 5.245 1.00 75.31 91 LEU A O 1
ATOM 710 N N . SER A 1 92 ? -15.525 -9.452 5.988 1.00 67.69 92 SER A N 1
ATOM 711 C CA . SER A 1 92 ? -16.177 -10.073 4.819 1.00 67.69 92 SER A CA 1
ATOM 712 C C . SER A 1 92 ? -17.674 -9.785 4.725 1.00 67.69 92 SER A C 1
ATOM 714 O O . SER A 1 92 ? -18.223 -9.730 3.628 1.00 67.69 92 SER A O 1
ATOM 716 N N . ASN A 1 93 ? -18.321 -9.509 5.862 1.00 61.06 93 ASN A N 1
ATOM 717 C CA . ASN A 1 93 ? -19.698 -9.011 5.909 1.00 61.06 93 ASN A CA 1
ATOM 718 C C . ASN A 1 93 ? -19.841 -7.589 5.335 1.00 61.06 93 ASN A C 1
ATOM 720 O O . ASN A 1 93 ? -20.947 -7.049 5.271 1.00 61.06 93 ASN A O 1
ATOM 724 N N . LEU A 1 94 ? -18.739 -6.953 4.935 1.00 57.62 94 LEU A N 1
ATOM 725 C CA . LEU A 1 94 ? -18.768 -5.696 4.210 1.00 57.62 94 LEU A CA 1
ATOM 726 C C . LEU A 1 94 ? -18.731 -5.976 2.715 1.00 57.62 94 LEU A C 1
ATOM 728 O O . LEU A 1 94 ? -17.906 -6.753 2.242 1.00 57.62 94 LEU A O 1
ATOM 732 N N . SER A 1 95 ? -19.597 -5.291 1.964 1.00 46.91 95 SER A N 1
ATOM 733 C CA . SER A 1 95 ? -19.563 -5.298 0.504 1.00 46.91 95 SER A CA 1
ATOM 734 C C . SER A 1 95 ? -18.136 -5.000 0.047 1.00 46.91 95 SER A C 1
ATOM 736 O O . SER A 1 95 ? -17.664 -3.863 0.179 1.00 46.91 95 SER A O 1
ATOM 738 N N . GLN A 1 96 ? -17.437 -6.030 -0.431 1.00 45.59 96 GLN A N 1
ATOM 739 C CA . GLN A 1 96 ? -16.102 -5.898 -0.981 1.00 45.59 96 GLN A CA 1
ATOM 740 C C . GLN A 1 96 ? -16.190 -4.860 -2.086 1.00 45.59 96 GLN A C 1
ATOM 742 O O . GLN A 1 96 ? -16.779 -5.084 -3.143 1.00 45.59 96 GLN A O 1
ATOM 747 N N . ASN A 1 97 ? -15.602 -3.695 -1.839 1.00 39.59 97 ASN A N 1
ATOM 748 C CA . ASN A 1 97 ? -15.253 -2.813 -2.928 1.00 39.59 97 ASN A CA 1
ATOM 749 C C . ASN A 1 97 ? -14.026 -3.480 -3.544 1.00 39.59 97 ASN A C 1
ATOM 751 O O . ASN A 1 97 ? -12.897 -3.159 -3.170 1.00 39.59 97 ASN A O 1
ATOM 755 N N . ASN A 1 98 ? -14.268 -4.513 -4.362 1.00 39.41 98 ASN A N 1
ATOM 756 C CA . ASN A 1 98 ? -13.247 -5.127 -5.189 1.00 39.41 98 ASN A CA 1
ATOM 757 C C . ASN A 1 98 ? -12.563 -3.950 -5.865 1.00 39.41 98 ASN A C 1
ATOM 759 O O . ASN A 1 98 ? -13.200 -3.244 -6.647 1.00 39.41 98 ASN A O 1
ATOM 763 N N . LYS A 1 99 ? -11.307 -3.665 -5.504 1.00 38.56 99 LYS A N 1
ATOM 764 C CA . LYS A 1 99 ? -10.486 -2.785 -6.323 1.00 38.56 99 LYS A CA 1
ATOM 765 C C . LYS A 1 99 ? -10.418 -3.499 -7.662 1.00 38.56 99 LYS A C 1
ATOM 767 O O . LYS A 1 99 ? -9.647 -4.437 -7.836 1.00 38.56 99 LYS A O 1
ATOM 772 N N . ILE A 1 100 ? -11.308 -3.115 -8.570 1.00 36.47 100 ILE A N 1
ATOM 773 C CA . ILE A 1 100 ? -11.227 -3.495 -9.964 1.00 36.47 100 ILE A CA 1
ATOM 774 C C . ILE A 1 100 ? -9.976 -2.770 -10.427 1.00 36.47 100 ILE A C 1
ATOM 776 O O . ILE A 1 100 ? -9.994 -1.578 -10.726 1.00 36.47 100 ILE A O 1
ATOM 780 N N . TYR A 1 101 ? -8.848 -3.468 -10.379 1.00 38.69 101 TYR A N 1
ATOM 781 C CA . TYR A 1 101 ? -7.703 -3.065 -11.159 1.00 38.69 101 TYR A CA 1
ATOM 782 C C . TYR A 1 101 ? -8.166 -3.200 -12.604 1.00 38.69 101 TYR A C 1
ATOM 784 O O . TYR A 1 101 ? -8.211 -4.304 -13.145 1.00 38.69 101 TYR A O 1
ATOM 792 N N . ASN A 1 102 ? -8.565 -2.087 -13.217 1.00 41.16 102 ASN A N 1
ATOM 793 C CA . ASN A 1 102 ? -8.608 -2.018 -14.665 1.00 41.16 102 ASN A CA 1
ATOM 794 C C . ASN A 1 102 ? -7.155 -2.152 -15.113 1.00 41.16 102 ASN A C 1
ATOM 796 O O . ASN A 1 102 ? -6.401 -1.181 -15.147 1.00 41.16 102 ASN A O 1
ATOM 800 N N . VAL A 1 103 ? -6.736 -3.391 -15.368 1.00 51.34 103 VAL A N 1
ATOM 801 C CA . VAL A 1 103 ? -5.473 -3.688 -16.035 1.00 51.34 103 VAL A CA 1
ATOM 802 C C . VAL A 1 103 ? -5.664 -3.277 -17.489 1.00 51.34 103 VAL A C 1
ATOM 804 O O . VAL A 1 103 ? -5.898 -4.095 -18.376 1.00 51.34 103 VAL A O 1
ATOM 807 N N . GLU A 1 104 ? -5.637 -1.972 -17.729 1.00 59.00 104 GLU A N 1
ATOM 808 C CA . GLU A 1 104 ? -5.594 -1.433 -19.073 1.00 59.00 104 GLU A CA 1
ATOM 809 C C . GLU A 1 104 ? -4.183 -1.650 -19.598 1.00 59.00 104 GLU A C 1
ATOM 811 O O . GLU A 1 104 ? -3.206 -1.047 -19.147 1.00 59.00 104 GLU A O 1
ATOM 816 N N . ARG A 1 105 ? -4.061 -2.574 -20.552 1.00 65.38 105 ARG A N 1
ATOM 817 C CA . ARG A 1 105 ? -2.827 -2.719 -21.310 1.00 65.38 105 ARG A CA 1
ATOM 818 C C . ARG A 1 105 ? -2.652 -1.447 -22.132 1.00 65.38 105 ARG A C 1
ATOM 820 O O . ARG A 1 105 ? -3.354 -1.239 -23.118 1.00 65.38 105 ARG A O 1
ATOM 827 N N . LEU A 1 106 ? -1.693 -0.616 -21.737 1.00 76.56 106 LEU A N 1
ATOM 828 C CA . LEU A 1 106 ? -1.274 0.509 -22.560 1.00 76.56 106 LEU A CA 1
ATOM 829 C C . LEU A 1 106 ? -0.703 -0.026 -23.876 1.00 76.56 106 LEU A C 1
ATOM 831 O O . LEU A 1 106 ? 0.215 -0.851 -23.891 1.00 76.56 106 LEU A O 1
ATOM 835 N N . ASN A 1 107 ? -1.263 0.442 -24.988 1.00 79.75 107 ASN A N 1
ATOM 836 C CA . ASN A 1 107 ? -0.755 0.107 -26.309 1.00 79.75 107 ASN A CA 1
ATOM 837 C C . ASN A 1 107 ? 0.655 0.683 -26.478 1.00 79.75 107 ASN A C 1
ATOM 839 O O . ASN A 1 107 ? 0.933 1.801 -26.050 1.00 79.75 107 ASN A O 1
ATOM 843 N N . ASN A 1 108 ? 1.537 -0.080 -27.127 1.00 85.19 108 ASN A N 1
ATOM 844 C CA . ASN A 1 108 ? 2.918 0.318 -27.426 1.00 85.19 108 ASN A CA 1
ATOM 845 C C . ASN A 1 108 ? 3.807 0.568 -26.192 1.00 85.19 108 ASN A C 1
ATOM 847 O O . ASN A 1 108 ? 4.850 1.209 -26.305 1.00 85.19 108 ASN A O 1
ATOM 851 N N . VAL A 1 109 ? 3.429 0.034 -25.025 1.00 87.25 109 VAL A N 1
ATOM 852 C CA . VAL A 1 109 ? 4.255 0.043 -23.812 1.00 87.25 109 VAL A CA 1
ATOM 853 C C . VAL A 1 109 ? 4.549 -1.394 -23.395 1.00 87.25 109 VAL A C 1
ATOM 855 O O . VAL A 1 109 ? 3.649 -2.223 -23.276 1.00 87.25 109 VAL A O 1
ATOM 858 N N . CYS A 1 110 ? 5.824 -1.697 -23.160 1.00 87.12 110 CYS A N 1
ATOM 859 C CA . CYS A 1 110 ? 6.273 -2.997 -22.678 1.00 87.12 110 CYS A CA 1
ATOM 860 C C . CYS A 1 110 ? 7.171 -2.806 -21.456 1.00 87.12 110 CYS A C 1
ATOM 862 O O . CYS A 1 110 ? 8.139 -2.047 -21.504 1.00 87.12 110 CYS A O 1
ATOM 864 N N . ALA A 1 111 ? 6.850 -3.502 -20.367 1.00 88.69 111 ALA A N 1
ATOM 865 C CA . ALA A 1 111 ? 7.702 -3.555 -19.190 1.00 88.69 111 ALA A CA 1
ATOM 866 C C . ALA A 1 111 ? 8.684 -4.726 -19.317 1.00 88.69 111 ALA A C 1
ATOM 868 O O . ALA A 1 111 ? 8.271 -5.870 -19.507 1.00 88.69 111 ALA A O 1
ATOM 869 N N . VAL A 1 112 ? 9.979 -4.442 -19.175 1.00 88.06 112 VAL A N 1
ATOM 870 C CA . VAL A 1 112 ? 11.030 -5.461 -19.067 1.00 88.06 112 VAL A CA 1
ATOM 871 C C . VAL A 1 112 ? 11.460 -5.518 -17.608 1.00 88.06 112 VAL A C 1
ATOM 873 O O . VAL A 1 112 ? 12.000 -4.546 -17.084 1.00 88.06 112 VAL A O 1
ATOM 876 N N . ILE A 1 113 ? 11.191 -6.642 -16.949 1.00 86.62 113 ILE A N 1
ATOM 877 C CA . ILE A 1 113 ? 11.403 -6.821 -15.509 1.00 86.62 113 ILE A CA 1
ATOM 878 C C . ILE A 1 113 ? 12.406 -7.955 -15.300 1.00 86.62 113 ILE A C 1
ATOM 880 O O . ILE A 1 113 ? 12.394 -8.952 -16.020 1.00 86.62 113 ILE A O 1
ATOM 884 N N . GLY A 1 114 ? 13.272 -7.809 -14.304 1.00 84.44 114 GLY A N 1
ATOM 885 C CA . GLY A 1 114 ? 14.201 -8.846 -13.876 1.00 84.44 114 GLY A CA 1
ATOM 886 C C . GLY A 1 114 ? 14.880 -8.461 -12.568 1.00 84.44 114 GLY A C 1
ATOM 887 O O . GLY A 1 114 ? 14.481 -7.497 -11.914 1.00 84.44 114 GLY A O 1
ATOM 888 N N . THR A 1 115 ? 15.903 -9.219 -12.181 1.00 82.19 115 THR A N 1
ATOM 889 C CA . THR A 1 115 ? 16.619 -9.000 -10.920 1.00 82.19 115 THR A CA 1
ATOM 890 C C . THR A 1 115 ? 17.230 -7.591 -10.862 1.00 82.19 115 THR A C 1
ATOM 892 O O . THR A 1 115 ? 17.929 -7.204 -11.807 1.00 82.19 115 THR A O 1
ATOM 895 N N . PRO A 1 116 ? 17.015 -6.827 -9.772 1.00 74.06 116 PRO A N 1
ATOM 896 C CA . PRO A 1 116 ? 17.597 -5.498 -9.602 1.00 74.06 116 PRO A CA 1
ATOM 897 C C . PRO A 1 116 ? 19.117 -5.509 -9.776 1.00 74.06 116 PRO A C 1
ATOM 899 O O . PRO A 1 116 ? 19.802 -6.392 -9.263 1.00 74.06 116 PRO A O 1
ATOM 902 N N . GLY A 1 117 ? 19.649 -4.539 -10.520 1.00 69.12 117 GLY A N 1
ATOM 903 C CA . GLY A 1 117 ? 21.088 -4.437 -10.772 1.00 69.12 117 GLY A CA 1
ATOM 904 C C . GLY A 1 117 ? 21.668 -5.532 -11.677 1.00 69.12 117 GLY A C 1
ATOM 905 O O . GLY A 1 117 ? 22.879 -5.563 -11.862 1.00 69.12 117 GLY A O 1
ATOM 906 N N . SER A 1 118 ? 20.851 -6.412 -12.268 1.00 79.38 118 SER A N 1
ATOM 907 C CA . SER A 1 118 ? 21.321 -7.339 -13.301 1.00 79.38 118 SER A CA 1
ATOM 908 C C . SER A 1 118 ? 21.417 -6.632 -14.660 1.00 79.38 118 SER A C 1
ATOM 910 O O . SER A 1 118 ? 20.446 -6.001 -15.091 1.00 79.38 118 SER A O 1
ATOM 912 N N . PRO A 1 119 ? 22.534 -6.771 -15.401 1.00 83.31 119 PRO A N 1
ATOM 913 C CA . PRO A 1 119 ? 22.684 -6.150 -16.717 1.00 83.31 119 PRO A CA 1
ATOM 914 C C . PRO A 1 119 ? 21.733 -6.745 -17.769 1.00 83.31 119 PRO A C 1
ATOM 916 O O . PRO A 1 119 ? 21.482 -6.114 -18.794 1.00 83.31 119 PRO A O 1
ATOM 919 N N . GLY A 1 120 ? 21.173 -7.940 -17.530 1.00 87.38 120 GLY A N 1
ATOM 920 C CA . GLY A 1 120 ? 20.297 -8.630 -18.483 1.00 87.38 120 GLY A CA 1
ATOM 921 C C . GLY A 1 120 ? 19.047 -7.827 -18.852 1.00 87.38 120 GLY A C 1
ATOM 922 O O . GLY A 1 120 ? 18.689 -7.757 -20.026 1.00 87.38 120 GLY A O 1
ATOM 923 N N . VAL A 1 121 ? 18.438 -7.146 -17.875 1.00 89.56 121 VAL A N 1
ATOM 924 C CA . VAL A 1 121 ? 17.259 -6.289 -18.095 1.00 89.56 121 VAL A CA 1
ATOM 925 C C . VAL A 1 121 ? 17.605 -5.136 -19.034 1.00 89.56 121 VAL A C 1
ATOM 927 O O . VAL A 1 121 ? 16.871 -4.863 -19.984 1.00 89.56 121 VAL A O 1
ATOM 930 N N . SER A 1 122 ? 18.750 -4.488 -18.819 1.00 89.25 122 SER A N 1
ATOM 931 C CA . SER A 1 122 ? 19.203 -3.357 -19.631 1.00 89.25 122 SER A CA 1
ATOM 932 C C . SER A 1 122 ? 19.624 -3.767 -21.043 1.00 89.25 122 SER A C 1
ATOM 934 O O . SER A 1 122 ? 19.357 -3.040 -21.999 1.00 89.25 122 SER A O 1
ATOM 936 N N . THR A 1 123 ? 20.247 -4.938 -21.190 1.00 90.38 123 THR A N 1
ATOM 937 C CA . THR A 1 123 ? 20.603 -5.509 -22.497 1.00 90.38 123 THR A CA 1
ATOM 938 C C . THR A 1 123 ? 19.356 -5.842 -23.307 1.00 90.38 123 THR A C 1
ATOM 940 O O . THR A 1 123 ? 19.246 -5.438 -24.465 1.00 90.38 123 THR A O 1
ATOM 943 N N . LEU A 1 124 ? 18.387 -6.524 -22.690 1.00 90.81 124 LEU A N 1
ATOM 944 C CA . LEU A 1 124 ? 17.164 -6.936 -23.370 1.00 90.81 124 LEU A CA 1
ATOM 945 C C . LEU A 1 124 ? 16.287 -5.735 -23.738 1.00 90.81 124 LEU A C 1
ATOM 947 O O . LEU A 1 124 ? 15.815 -5.647 -24.867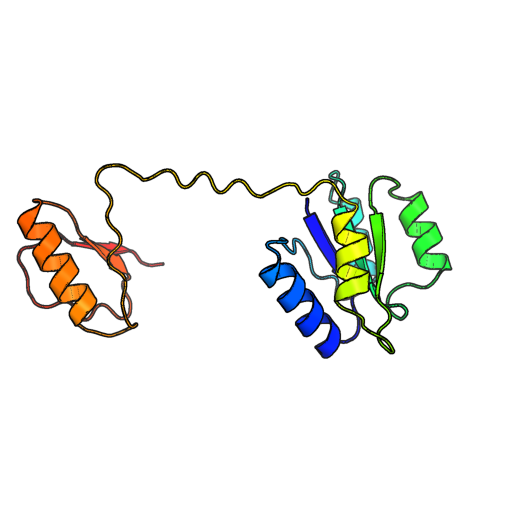 1.00 90.81 124 LEU A O 1
ATOM 951 N N . SER A 1 125 ? 16.114 -4.778 -22.822 1.00 91.44 125 SER A N 1
ATOM 952 C CA . SER A 1 125 ? 15.349 -3.554 -23.100 1.00 91.44 125 SER A CA 1
ATOM 953 C C . SER A 1 125 ? 15.968 -2.716 -24.225 1.00 91.44 125 SER A C 1
ATOM 955 O O . SER A 1 125 ? 15.231 -2.212 -25.069 1.00 91.44 125 SER A O 1
ATOM 957 N N . ASN A 1 126 ? 17.301 -2.638 -24.316 1.00 91.00 126 ASN A N 1
ATOM 958 C CA . ASN A 1 126 ? 17.981 -2.010 -25.453 1.00 91.00 126 ASN A CA 1
ATOM 959 C C . ASN A 1 126 ? 17.716 -2.730 -26.775 1.00 91.00 126 ASN A C 1
ATOM 961 O O . ASN A 1 126 ? 17.409 -2.081 -27.773 1.00 91.00 126 ASN A O 1
ATOM 965 N N . PHE A 1 127 ? 17.865 -4.056 -26.786 1.00 91.62 127 PHE A N 1
ATOM 966 C CA . PHE A 1 127 ? 17.646 -4.859 -27.985 1.00 91.62 127 PHE A CA 1
ATOM 967 C C . PHE A 1 127 ? 16.209 -4.713 -28.491 1.00 91.62 127 PHE A C 1
ATOM 969 O O . PHE A 1 127 ? 15.995 -4.424 -29.666 1.00 91.62 127 PHE A O 1
ATOM 976 N N . LEU A 1 128 ? 15.231 -4.835 -27.589 1.00 91.94 128 LEU A N 1
ATOM 977 C CA . LEU A 1 128 ? 13.818 -4.691 -27.922 1.00 91.94 128 LEU A CA 1
ATOM 978 C C . LEU A 1 128 ? 13.502 -3.290 -28.443 1.00 91.94 128 LEU A C 1
ATOM 980 O O . LEU A 1 128 ? 12.820 -3.173 -29.454 1.00 91.94 128 LEU A O 1
ATOM 984 N N . ALA A 1 129 ? 14.031 -2.239 -27.811 1.00 92.88 129 ALA A N 1
ATOM 985 C CA . ALA A 1 129 ? 13.823 -0.873 -28.277 1.00 92.88 129 ALA A CA 1
ATOM 986 C C . ALA A 1 129 ? 14.393 -0.638 -29.679 1.00 92.88 129 ALA A C 1
ATOM 988 O O . ALA A 1 129 ? 13.740 0.010 -30.487 1.00 92.88 129 ALA A O 1
ATOM 989 N N . LEU A 1 130 ? 15.559 -1.197 -30.010 1.00 91.94 130 LEU A N 1
ATOM 990 C CA . LEU A 1 130 ? 16.079 -1.129 -31.379 1.00 91.94 130 LEU A CA 1
ATOM 991 C C . LEU A 1 130 ? 15.202 -1.910 -32.359 1.00 91.94 130 LEU A C 1
ATOM 993 O O . LEU A 1 130 ? 14.890 -1.404 -33.433 1.00 91.94 130 LEU A O 1
ATOM 997 N N . TYR A 1 131 ? 14.771 -3.110 -31.969 1.00 92.31 131 TYR A N 1
ATOM 998 C CA . TYR A 1 131 ? 13.947 -3.977 -32.806 1.00 92.31 131 TYR A CA 1
ATOM 999 C C . TYR A 1 131 ? 12.602 -3.334 -33.171 1.00 92.31 131 TYR A C 1
ATOM 1001 O O . TYR A 1 131 ? 12.184 -3.394 -34.324 1.00 92.31 131 TYR A O 1
ATOM 1009 N N . VAL A 1 132 ? 11.947 -2.671 -32.213 1.00 91.19 132 VAL A N 1
ATOM 1010 C CA . VAL A 1 132 ? 10.648 -2.007 -32.432 1.00 91.19 132 VAL A CA 1
ATOM 1011 C C . VAL A 1 132 ? 10.767 -0.515 -32.753 1.00 91.19 132 VAL A C 1
ATOM 1013 O O . VAL A 1 132 ? 9.753 0.174 -32.808 1.00 91.19 132 VAL A O 1
ATOM 1016 N N . SER A 1 133 ? 11.987 0.009 -32.941 1.00 91.62 133 SER A N 1
ATOM 1017 C CA . SER A 1 133 ? 12.252 1.455 -33.075 1.00 91.62 133 SER A CA 1
ATOM 1018 C C . SER A 1 133 ? 11.622 2.301 -31.950 1.00 91.62 133 SER A C 1
ATOM 1020 O O . SER A 1 133 ? 11.113 3.399 -32.170 1.00 91.62 133 SER A O 1
A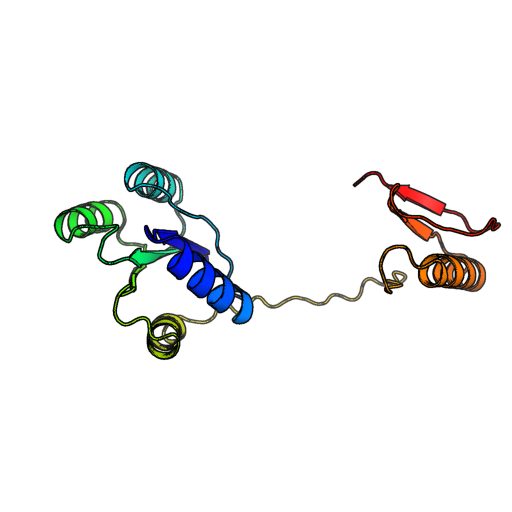TOM 1022 N N . GLY A 1 134 ? 11.632 1.761 -30.732 1.00 90.88 134 GLY A N 1
ATOM 1023 C CA . GLY A 1 134 ? 11.058 2.354 -29.532 1.00 90.88 134 GLY A CA 1
ATOM 1024 C C . GLY A 1 134 ? 12.040 3.205 -28.726 1.00 90.88 134 GLY A C 1
ATOM 1025 O O . GLY A 1 134 ? 13.226 3.330 -29.036 1.00 90.88 134 GLY A O 1
ATOM 1026 N N . VAL A 1 135 ? 11.525 3.781 -27.639 1.00 93.25 135 VAL A N 1
ATOM 1027 C CA . VAL A 1 135 ? 12.296 4.572 -26.673 1.00 93.25 135 VAL A CA 1
ATOM 1028 C C . VAL A 1 135 ? 12.348 3.826 -25.349 1.00 93.25 135 VAL A C 1
ATOM 1030 O O . VAL A 1 135 ? 11.321 3.386 -24.837 1.00 93.25 135 VAL A O 1
ATOM 1033 N N . VAL A 1 136 ? 13.543 3.707 -24.776 1.00 92.00 136 VAL A N 1
ATOM 1034 C CA . VAL A 1 136 ? 13.721 3.102 -23.455 1.00 92.00 136 VAL A CA 1
ATOM 1035 C C . VAL A 1 136 ? 13.522 4.164 -22.383 1.00 92.00 136 VAL A C 1
ATOM 1037 O O . VAL A 1 136 ? 14.209 5.182 -22.395 1.00 92.00 136 VAL A O 1
ATOM 1040 N N . ILE A 1 137 ? 12.636 3.913 -21.423 1.00 90.50 137 ILE A N 1
ATOM 1041 C CA . ILE A 1 137 ? 12.501 4.726 -20.209 1.00 90.50 137 ILE A CA 1
ATOM 1042 C C . ILE A 1 137 ? 13.191 3.973 -19.074 1.00 90.50 137 ILE A C 1
ATOM 1044 O O . ILE A 1 137 ? 12.911 2.796 -18.852 1.00 90.50 137 ILE A O 1
ATOM 1048 N N . ALA A 1 138 ? 14.132 4.617 -18.387 1.00 87.62 138 ALA A N 1
ATOM 1049 C CA . ALA A 1 138 ? 14.921 3.981 -17.335 1.00 87.62 138 ALA A CA 1
ATOM 1050 C C . ALA A 1 138 ? 15.153 4.914 -16.148 1.00 87.62 138 ALA A C 1
ATOM 1052 O O . ALA A 1 138 ? 15.251 6.127 -16.318 1.00 87.62 138 ALA A O 1
ATOM 1053 N N . ALA A 1 139 ? 15.289 4.336 -14.956 1.00 82.94 139 ALA A N 1
ATOM 1054 C CA . ALA A 1 139 ? 15.680 5.081 -13.768 1.00 82.94 139 ALA A CA 1
ATOM 1055 C C . ALA A 1 139 ? 17.141 5.561 -13.861 1.00 82.94 139 ALA A C 1
ATOM 1057 O O . ALA A 1 139 ? 17.972 4.964 -14.555 1.00 82.94 139 ALA A O 1
ATOM 1058 N N . SER A 1 140 ? 17.458 6.638 -13.142 1.00 81.81 140 SER A N 1
ATOM 1059 C CA . SER A 1 140 ? 18.828 7.151 -13.002 1.00 81.81 140 SER A CA 1
ATOM 1060 C C . SER A 1 140 ? 19.743 6.226 -12.191 1.00 81.81 140 SER A C 1
ATOM 1062 O O . SER A 1 140 ? 20.949 6.191 -12.431 1.00 81.81 140 SER A O 1
ATOM 1064 N N . HIS A 1 141 ? 19.184 5.447 -11.264 1.00 79.31 141 HIS A N 1
ATOM 1065 C CA . HIS A 1 141 ? 19.915 4.522 -10.401 1.00 79.31 141 HIS A CA 1
ATOM 1066 C C . HIS A 1 141 ? 19.906 3.085 -10.948 1.00 79.31 141 HIS A C 1
ATOM 1068 O O . HIS A 1 141 ? 18.982 2.672 -11.643 1.00 79.31 141 HIS A O 1
ATOM 1074 N N . HIS A 1 142 ? 20.951 2.311 -10.627 1.00 70.19 142 HIS A N 1
ATOM 1075 C CA . HIS A 1 142 ? 21.096 0.889 -10.991 1.00 70.19 142 HIS A CA 1
ATOM 1076 C C . HIS A 1 142 ? 20.947 0.564 -12.493 1.00 70.19 142 HIS A C 1
ATOM 1078 O O . HIS A 1 142 ? 20.652 -0.569 -12.874 1.00 70.19 142 HIS A O 1
ATOM 1084 N N . ASN A 1 143 ? 21.213 1.539 -13.363 1.00 73.56 143 ASN A N 1
ATOM 1085 C CA . ASN A 1 143 ? 21.113 1.385 -14.809 1.00 73.56 143 ASN A CA 1
ATOM 1086 C C . ASN A 1 143 ? 22.437 0.885 -15.419 1.00 73.56 143 ASN A C 1
ATOM 1088 O O . ASN A 1 143 ? 23.215 1.658 -15.976 1.00 73.56 143 ASN A O 1
ATOM 1092 N N . LEU A 1 144 ? 22.698 -0.424 -15.332 1.00 79.31 144 LEU A N 1
ATOM 1093 C CA . LEU A 1 144 ? 23.887 -1.070 -15.918 1.00 79.31 144 LEU A CA 1
ATOM 1094 C C . LEU A 1 144 ? 23.731 -1.326 -17.428 1.00 79.31 144 LEU A C 1
ATOM 1096 O O . LEU A 1 144 ? 23.870 -2.451 -17.911 1.00 79.31 144 LEU A O 1
ATOM 1100 N N . ARG A 1 145 ? 23.364 -0.291 -18.185 1.00 83.19 145 ARG A N 1
ATOM 1101 C CA . ARG A 1 145 ? 23.056 -0.415 -19.612 1.00 83.19 145 ARG A CA 1
ATOM 1102 C C . ARG A 1 145 ? 24.323 -0.437 -20.477 1.00 83.19 145 ARG A C 1
ATOM 1104 O O . ARG A 1 145 ? 25.151 0.464 -20.347 1.00 83.19 145 ARG A O 1
ATOM 1111 N N . PRO A 1 146 ? 24.469 -1.409 -21.400 1.00 83.00 146 PRO A N 1
ATOM 1112 C CA . PRO A 1 146 ? 25.574 -1.399 -22.353 1.00 83.00 146 PRO A CA 1
ATOM 1113 C C . PRO A 1 146 ? 25.447 -0.218 -23.324 1.00 83.00 146 PRO A C 1
ATOM 1115 O O . PRO A 1 146 ? 24.339 0.244 -23.616 1.00 83.00 146 PRO A O 1
ATOM 1118 N N . LYS A 1 147 ? 26.579 0.249 -23.866 1.00 82.25 147 LYS A N 1
ATOM 1119 C CA . LYS A 1 147 ? 26.584 1.267 -24.930 1.00 82.25 147 LYS A CA 1
ATOM 1120 C C . LYS A 1 147 ? 25.736 0.774 -26.108 1.00 82.25 147 LYS A C 1
ATOM 1122 O O . LYS A 1 147 ? 25.957 -0.322 -26.612 1.00 82.25 147 LYS A O 1
ATOM 1127 N N . SER A 1 148 ? 24.760 1.577 -26.518 1.00 84.00 148 SER A N 1
ATOM 1128 C CA . SER A 1 148 ? 23.787 1.241 -27.560 1.00 84.00 148 SER A CA 1
ATOM 1129 C C . SER A 1 148 ? 23.336 2.505 -28.287 1.00 84.00 148 SER A C 1
ATOM 1131 O O . SER A 1 148 ? 23.400 3.597 -27.726 1.00 84.00 148 SER A O 1
ATOM 1133 N N . SER A 1 149 ? 22.855 2.347 -29.520 1.00 87.56 149 SER A N 1
ATOM 1134 C CA . SER A 1 149 ? 22.190 3.397 -30.298 1.00 87.56 149 SER A CA 1
ATOM 1135 C C . SER A 1 149 ? 20.729 3.628 -29.885 1.00 87.56 149 SER A C 1
ATOM 1137 O O . SER A 1 149 ? 20.088 4.543 -30.399 1.00 87.56 149 SER A O 1
ATOM 1139 N N . ALA A 1 150 ? 20.187 2.822 -28.963 1.00 88.56 150 ALA A N 1
ATOM 1140 C CA . ALA A 1 150 ? 18.809 2.947 -28.497 1.00 88.56 150 ALA A CA 1
ATOM 1141 C C . ALA A 1 150 ? 18.571 4.297 -27.802 1.00 88.56 150 ALA A C 1
ATOM 1143 O O . ALA A 1 150 ? 19.251 4.647 -26.830 1.00 88.56 150 ALA A O 1
ATOM 1144 N N . LYS A 1 151 ? 17.549 5.036 -28.253 1.00 91.00 151 LYS A N 1
ATOM 1145 C CA . LYS A 1 151 ? 17.147 6.287 -27.606 1.00 91.00 151 LYS A CA 1
ATOM 1146 C C . LYS A 1 151 ? 16.648 5.987 -26.195 1.00 91.00 151 LYS A C 1
ATOM 1148 O O . LYS A 1 151 ? 15.701 5.226 -26.007 1.00 91.00 151 LYS A O 1
ATOM 1153 N N . THR A 1 152 ? 17.290 6.605 -25.211 1.00 88.88 152 THR A N 1
ATOM 1154 C CA . THR A 1 152 ? 17.002 6.397 -23.792 1.00 88.88 152 THR A CA 1
ATOM 1155 C C . THR A 1 152 ? 16.572 7.706 -23.143 1.00 88.88 152 THR A C 1
ATOM 1157 O O . THR A 1 152 ? 17.262 8.715 -23.270 1.00 88.88 152 THR A O 1
ATOM 1160 N N . LEU A 1 153 ? 15.474 7.666 -22.394 1.00 90.50 153 LEU A N 1
ATOM 1161 C CA . LEU A 1 153 ? 15.053 8.704 -21.462 1.00 90.50 153 LEU A CA 1
ATOM 1162 C C . LEU A 1 153 ? 15.359 8.234 -20.040 1.00 90.50 153 LEU A C 1
ATOM 1164 O O . LEU A 1 153 ? 14.845 7.208 -19.591 1.00 90.50 153 LEU A O 1
ATOM 1168 N N . ILE A 1 154 ? 16.222 8.975 -19.351 1.00 86.94 154 ILE A N 1
ATOM 1169 C CA . ILE A 1 154 ? 16.545 8.722 -17.949 1.00 86.94 154 ILE A CA 1
ATOM 1170 C C . ILE A 1 154 ? 15.645 9.612 -17.100 1.00 86.94 154 ILE A C 1
ATOM 1172 O O . ILE A 1 154 ? 15.670 10.832 -17.250 1.00 86.94 154 ILE A O 1
ATOM 1176 N N . ILE A 1 155 ? 14.859 8.999 -16.222 1.00 85.88 155 ILE A N 1
ATOM 1177 C CA . ILE A 1 155 ? 13.996 9.694 -15.268 1.00 85.88 155 ILE A CA 1
ATOM 1178 C C . ILE A 1 155 ? 14.585 9.586 -13.860 1.00 85.88 155 ILE A C 1
ATOM 1180 O O . ILE A 1 155 ? 15.004 8.511 -13.424 1.00 85.88 155 ILE A O 1
ATOM 1184 N N . SER A 1 156 ? 14.641 10.714 -13.154 1.00 75.69 156 SER A N 1
ATOM 1185 C CA . SER A 1 156 ? 14.894 10.753 -11.715 1.00 75.69 156 SER A CA 1
ATOM 1186 C C . SER A 1 156 ? 13.569 10.513 -10.997 1.00 75.69 156 SER A C 1
ATOM 1188 O O . SER A 1 156 ? 12.699 11.386 -11.021 1.00 75.69 156 SER A O 1
ATOM 1190 N N . LEU A 1 157 ? 13.416 9.318 -10.432 1.00 55.91 157 LEU A N 1
ATOM 1191 C CA . LEU A 1 157 ? 12.357 8.980 -9.481 1.00 55.91 157 LEU A CA 1
ATOM 1192 C C . LEU A 1 157 ? 12.875 9.179 -8.059 1.00 55.91 157 LEU A C 1
ATOM 1194 O O . LEU A 1 157 ? 14.064 8.841 -7.841 1.00 55.91 157 LEU A O 1
#

Foldseek 3Di:
DEEEEQEQDPVVVVVVVVLCVVVVHHHPYYDNALVSVLVVLLVDPAEYEYEHEPVRDDPVSVVVSCVVPVRYHYDYAYPVDGDSVVVVVVVVVDDPPPPPPPPPDDPPDDDQDDDQLDQVSQAVQQVVCVVVVHEAEEEPPSNPHDDHPHHYDYDHD

pLDDT: mean 78.81, std 12.28, range [36.47, 93.25]

Sequence (157 aa):
MKIVTAISDSNTEQKISSLLFSQGFDISYRALSLSNLIKFITSNSEPMIILHSNNFLSSSDLGNIVKLNNKNRFVEVSLDSYSALELLSDLSNLSQNNKIYNVERLNNVCAVIGTPGSPGVSTLSNFLALYVSGVVIAASHHNLRPKSSAKTLIISL

Radius of gyration: 23.09 Å; chains: 1; bounding box: 49×32×60 Å

Secondary structure (DSSP, 8-state):
-EEEEE-S-HHHHHHHHHHHHHTT-EEEEE-SSHHHHHHHHHH--S-EEEEEETTTS-HHHHHHHHHH-TTPEEEEE-STT--HHHHHHHHHTS------------TT------STT-HHHHHHHHHHHHHTT--EEEESSS--PPP-SS-EEEE--